Protein AF-A0AAU9XSS5-F1 (afdb_monomer_lite)

Radius of gyration: 16.47 Å; chains: 1; bounding box: 35×30×58 Å

Structure (mmCIF, N/CA/C/O backbone):
data_AF-A0AAU9XSS5-F1
#
_entry.id   AF-A0AAU9XSS5-F1
#
loop_
_atom_site.group_PDB
_atom_site.id
_atom_site.type_symbol
_atom_site.label_atom_id
_atom_site.label_alt_id
_atom_site.label_comp_id
_atom_site.label_asym_id
_atom_site.label_entity_id
_atom_site.label_seq_id
_atom_site.pdbx_PDB_ins_code
_atom_site.Cartn_x
_atom_site.Cartn_y
_atom_site.Cartn_z
_atom_site.occupancy
_atom_site.B_iso_or_equiv
_atom_site.auth_seq_id
_atom_site.auth_comp_id
_atom_site.auth_asym_id
_atom_site.auth_atom_id
_atom_site.pdbx_PDB_model_num
ATOM 1 N N . MET A 1 1 ? 26.034 2.415 -39.809 1.00 37.50 1 MET A N 1
ATOM 2 C CA . MET A 1 1 ? 25.859 1.673 -38.541 1.00 37.50 1 MET A CA 1
ATOM 3 C C . MET A 1 1 ? 25.056 2.546 -37.596 1.00 37.50 1 MET A C 1
ATOM 5 O O . MET A 1 1 ? 25.573 3.553 -37.134 1.00 37.50 1 MET A O 1
ATOM 9 N N . ALA A 1 2 ? 23.777 2.224 -37.411 1.00 41.22 2 ALA A N 1
ATOM 10 C CA . ALA A 1 2 ? 22.904 2.905 -36.465 1.00 41.22 2 ALA A CA 1
ATOM 11 C C . ALA A 1 2 ? 23.082 2.274 -35.079 1.00 41.22 2 ALA A C 1
ATOM 13 O O . ALA A 1 2 ? 22.949 1.061 -34.945 1.00 41.22 2 ALA A O 1
ATOM 14 N N . ALA A 1 3 ? 23.361 3.091 -34.069 1.00 41.12 3 ALA A N 1
ATOM 15 C CA . ALA A 1 3 ? 23.191 2.722 -32.671 1.00 41.12 3 ALA A CA 1
ATOM 16 C C . A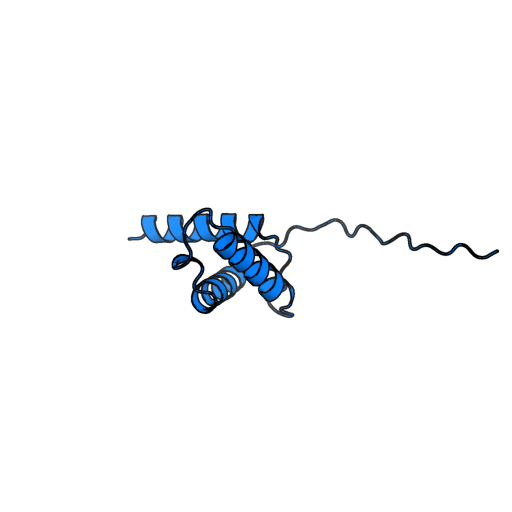LA A 1 3 ? 22.257 3.761 -32.048 1.00 41.12 3 ALA A C 1
ATOM 18 O O . ALA A 1 3 ? 22.680 4.837 -31.634 1.00 41.12 3 ALA A O 1
ATOM 19 N N . ALA A 1 4 ? 20.963 3.453 -32.072 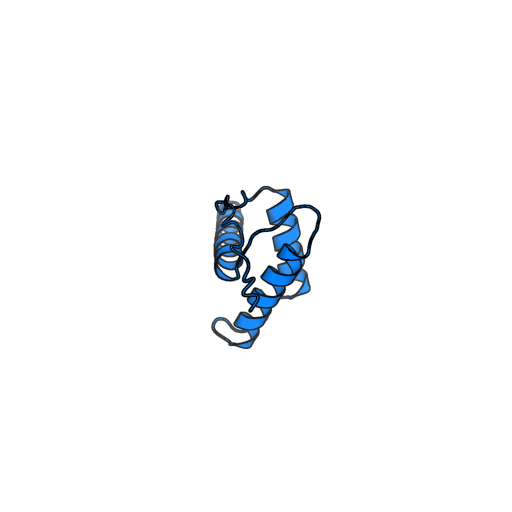1.00 44.94 4 ALA A N 1
ATOM 20 C CA . ALA A 1 4 ? 19.991 4.078 -31.197 1.00 44.94 4 ALA A CA 1
ATOM 21 C C . ALA A 1 4 ? 19.910 3.209 -29.940 1.00 44.94 4 ALA A C 1
ATOM 23 O O . ALA A 1 4 ? 19.542 2.045 -30.050 1.00 44.94 4 ALA A O 1
ATOM 24 N N . ASP A 1 5 ? 20.233 3.759 -28.770 1.00 43.78 5 ASP A N 1
ATOM 25 C CA . ASP A 1 5 ? 19.703 3.235 -27.509 1.00 43.78 5 ASP A CA 1
ATOM 26 C C . ASP A 1 5 ? 19.426 4.386 -26.531 1.00 43.78 5 ASP A C 1
ATOM 28 O O . ASP A 1 5 ? 20.292 4.953 -25.868 1.00 43.78 5 ASP A O 1
ATOM 32 N N . THR A 1 6 ? 18.176 4.831 -26.625 1.00 42.62 6 THR A N 1
ATOM 33 C CA . THR A 1 6 ? 17.273 5.313 -25.579 1.00 42.62 6 THR A CA 1
ATOM 34 C C . THR A 1 6 ? 17.895 5.794 -24.263 1.00 42.62 6 THR A C 1
ATOM 36 O O . THR A 1 6 ? 17.903 5.099 -23.249 1.00 42.62 6 THR A O 1
ATOM 39 N N . SER A 1 7 ? 18.250 7.081 -24.210 1.00 41.88 7 SER A N 1
ATOM 40 C CA . SER A 1 7 ? 18.393 7.796 -22.938 1.00 41.88 7 SER A CA 1
ATOM 41 C C . SER A 1 7 ? 16.999 8.042 -22.346 1.00 41.88 7 SER A C 1
ATOM 43 O O . SER A 1 7 ? 16.356 9.070 -22.574 1.00 41.88 7 SER A O 1
ATOM 45 N N . ALA A 1 8 ? 16.476 7.032 -21.649 1.00 48.31 8 ALA A N 1
ATOM 46 C CA . ALA A 1 8 ? 15.226 7.126 -20.916 1.00 48.31 8 ALA A CA 1
ATOM 47 C C . ALA A 1 8 ? 15.391 8.163 -19.798 1.00 48.31 8 ALA A C 1
ATOM 49 O O . ALA A 1 8 ? 16.105 7.947 -18.817 1.00 48.31 8 ALA A O 1
ATOM 50 N N . LYS A 1 9 ? 14.726 9.309 -19.977 1.00 42.66 9 LYS A N 1
ATOM 51 C CA . LYS A 1 9 ? 14.544 10.365 -18.978 1.00 42.66 9 LYS A CA 1
ATOM 52 C C . LYS A 1 9 ? 14.321 9.735 -17.599 1.00 42.66 9 LYS A C 1
ATOM 54 O O . LYS A 1 9 ? 13.252 9.183 -17.339 1.00 42.66 9 LYS A O 1
ATOM 59 N N . ARG A 1 10 ? 15.295 9.865 -16.690 1.00 47.66 10 ARG A N 1
ATOM 60 C CA . ARG A 1 10 ? 15.039 9.748 -15.250 1.00 47.66 10 ARG A CA 1
ATOM 61 C C . ARG A 1 10 ? 14.110 10.899 -14.884 1.00 47.66 10 ARG A C 1
ATOM 63 O O . ARG A 1 10 ? 14.561 11.989 -14.552 1.00 47.66 10 ARG A O 1
ATOM 70 N N . ILE A 1 11 ? 12.805 10.669 -15.012 1.00 54.75 11 ILE A N 1
ATOM 71 C CA . ILE A 1 11 ? 11.794 11.499 -14.367 1.00 54.75 11 ILE A CA 1
ATOM 72 C C . ILE A 1 11 ? 12.176 11.465 -12.892 1.00 54.75 11 ILE A C 1
ATOM 74 O O . ILE A 1 11 ? 12.194 10.384 -12.301 1.00 54.75 11 ILE A O 1
ATOM 78 N N . ALA A 1 12 ? 12.571 12.615 -12.341 1.00 51.62 12 ALA A N 1
ATOM 79 C CA . ALA A 1 12 ? 12.804 12.771 -10.915 1.00 51.62 12 ALA A CA 1
ATOM 80 C C . ALA A 1 12 ? 11.638 12.092 -10.195 1.00 51.62 12 ALA A C 1
ATOM 82 O O . ALA A 1 12 ? 10.477 12.432 -10.424 1.00 51.62 12 ALA A O 1
ATOM 83 N N . GLN A 1 13 ? 11.945 11.024 -9.465 1.00 55.50 13 GLN A N 1
ATOM 84 C CA . GLN A 1 13 ? 10.958 10.119 -8.905 1.00 55.50 13 GLN A CA 1
ATOM 85 C C . GLN A 1 13 ? 10.271 10.869 -7.762 1.00 55.50 13 GLN A C 1
ATOM 87 O O . GLN A 1 13 ? 10.687 10.790 -6.613 1.00 55.50 13 GLN A O 1
ATOM 92 N N . THR A 1 14 ? 9.267 11.683 -8.089 1.00 59.38 14 THR A N 1
ATOM 93 C CA . THR A 1 14 ? 8.400 12.312 -7.100 1.00 59.38 14 THR A CA 1
ATOM 94 C C . THR A 1 14 ? 7.707 11.171 -6.372 1.00 59.38 14 THR A C 1
ATOM 96 O O . THR A 1 14 ? 6.891 10.454 -6.964 1.00 59.38 14 THR A O 1
ATOM 99 N N . ASN A 1 15 ? 8.104 10.930 -5.123 1.00 69.31 15 ASN A N 1
ATOM 100 C CA . ASN A 1 15 ? 7.440 9.948 -4.282 1.00 69.31 15 ASN A CA 1
ATOM 101 C C . ASN A 1 15 ? 5.965 10.343 -4.186 1.00 69.31 15 ASN A C 1
ATOM 103 O O . ASN A 1 15 ? 5.646 11.481 -3.859 1.00 69.31 15 ASN A O 1
ATOM 107 N N . MET A 1 16 ? 5.079 9.407 -4.514 1.00 88.50 16 MET A N 1
ATOM 108 C CA . MET A 1 16 ? 3.641 9.597 -4.359 1.00 88.50 16 MET A CA 1
ATOM 109 C C . MET A 1 16 ? 3.313 9.875 -2.888 1.00 88.50 16 MET A C 1
ATOM 111 O O . MET A 1 16 ? 3.804 9.176 -1.996 1.00 88.50 16 MET A O 1
ATOM 115 N N . GLU A 1 17 ? 2.452 10.857 -2.643 1.00 90.56 17 GLU A N 1
ATOM 116 C CA . GLU A 1 17 ? 1.901 11.111 -1.316 1.00 90.56 17 GLU A CA 1
ATOM 117 C C . GLU A 1 17 ? 0.709 10.193 -1.041 1.00 90.56 17 GLU A C 1
ATOM 119 O O . GLU A 1 17 ? -0.177 10.007 -1.875 1.00 90.56 17 GLU A O 1
ATOM 124 N N . TRP A 1 18 ? 0.680 9.603 0.152 1.00 94.31 18 TRP A N 1
ATOM 125 C CA . TRP A 1 18 ? -0.430 8.758 0.574 1.00 94.31 18 TRP A CA 1
ATOM 126 C C . TRP A 1 18 ? -1.599 9.617 1.049 1.00 94.31 18 TRP A C 1
ATOM 128 O O . TRP A 1 18 ? -1.557 10.158 2.156 1.00 94.31 18 TRP A O 1
ATOM 138 N N . THR A 1 19 ? -2.647 9.695 0.234 1.00 95.56 19 THR A N 1
ATOM 139 C CA . THR A 1 19 ? -3.931 10.293 0.630 1.00 95.56 19 THR A CA 1
ATOM 140 C C . THR A 1 19 ? -4.867 9.246 1.237 1.00 95.56 19 THR A C 1
ATOM 142 O O . THR A 1 19 ? -4.628 8.043 1.128 1.00 95.56 19 THR A O 1
ATOM 145 N N . GLU A 1 20 ? -5.973 9.692 1.829 1.00 94.56 20 GLU A N 1
ATOM 146 C CA . GLU A 1 20 ? -7.017 8.801 2.350 1.00 94.56 20 GLU A CA 1
ATOM 147 C C . GLU A 1 20 ? -7.581 7.863 1.271 1.00 94.56 20 GLU A C 1
ATOM 149 O O . GLU A 1 20 ? -7.766 6.673 1.511 1.00 94.56 20 GLU A O 1
ATOM 154 N N . GLN A 1 21 ? -7.766 8.360 0.044 1.00 95.88 21 GLN A N 1
ATOM 155 C CA . GLN A 1 21 ? -8.191 7.523 -1.079 1.00 95.88 21 GLN A CA 1
ATOM 156 C C . GLN A 1 21 ? -7.175 6.405 -1.353 1.00 95.88 21 GLN A C 1
ATOM 158 O O . GLN A 1 21 ? -7.568 5.256 -1.530 1.00 95.88 21 GLN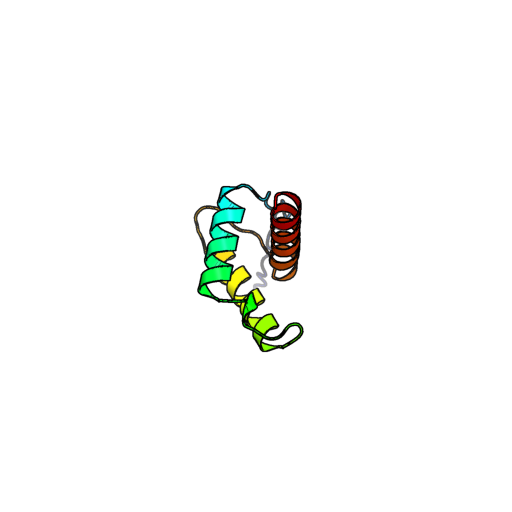 A O 1
ATOM 163 N N . HIS A 1 22 ? -5.871 6.699 -1.317 1.00 96.75 22 HIS A N 1
ATOM 164 C CA . HIS A 1 22 ? -4.843 5.666 -1.478 1.00 96.75 22 HIS A CA 1
ATOM 165 C C . HIS A 1 22 ? -4.899 4.627 -0.350 1.00 96.75 22 HIS A C 1
ATOM 167 O O . HIS A 1 22 ? -4.748 3.434 -0.613 1.00 96.75 22 HIS A O 1
ATOM 173 N N . ASP A 1 23 ? -5.138 5.064 0.889 1.00 96.50 23 ASP A N 1
ATOM 174 C CA . ASP A 1 23 ? -5.271 4.173 2.045 1.00 96.50 23 ASP A CA 1
ATOM 175 C C . ASP A 1 23 ? -6.502 3.259 1.931 1.00 96.50 23 ASP A C 1
ATOM 177 O O . ASP A 1 23 ? -6.418 2.076 2.271 1.00 96.50 23 ASP A O 1
ATOM 181 N N . ASN A 1 24 ? -7.616 3.767 1.395 1.00 96.19 24 ASN A N 1
ATOM 182 C CA . ASN A 1 24 ? -8.830 2.985 1.148 1.00 96.19 24 ASN A CA 1
ATOM 183 C C . ASN A 1 24 ? -8.588 1.878 0.114 1.00 96.19 24 ASN A C 1
ATOM 185 O O . ASN A 1 24 ? -8.853 0.710 0.399 1.00 96.19 24 ASN A O 1
ATOM 189 N N . PHE A 1 25 ? -8.010 2.216 -1.043 1.00 97.06 25 PHE A N 1
ATOM 190 C CA . PHE A 1 25 ? -7.673 1.232 -2.081 1.00 97.06 25 PHE A CA 1
ATOM 191 C C . PHE A 1 25 ? -6.641 0.207 -1.588 1.00 97.06 25 PHE A C 1
ATOM 193 O O . PHE A 1 25 ? -6.800 -0.992 -1.809 1.00 97.06 25 PHE A O 1
ATOM 200 N N . LEU A 1 26 ? -5.612 0.652 -0.856 1.00 96.56 26 LEU A N 1
ATOM 201 C CA . LEU A 1 26 ? -4.642 -0.244 -0.223 1.00 96.56 26 LEU A CA 1
ATOM 202 C C . LEU A 1 26 ? -5.328 -1.238 0.726 1.00 96.56 26 LEU A C 1
ATOM 204 O O . LEU A 1 26 ? -5.026 -2.431 0.696 1.00 96.56 26 LEU A O 1
ATOM 208 N N . SER A 1 27 ? -6.232 -0.749 1.575 1.00 95.69 27 SER A N 1
ATOM 209 C CA . SER A 1 27 ? -6.935 -1.575 2.560 1.00 95.69 27 SER A CA 1
ATOM 210 C C . SER A 1 27 ? -7.854 -2.590 1.882 1.00 95.69 27 SER A C 1
ATOM 212 O O . SER A 1 27 ? -7.850 -3.759 2.261 1.00 95.69 27 SER A O 1
ATOM 214 N N . GLN A 1 28 ? -8.574 -2.176 0.836 1.00 96.38 28 GLN A N 1
ATOM 215 C CA . GLN A 1 28 ? -9.396 -3.069 0.019 1.00 96.38 28 GLN A CA 1
ATOM 216 C C . GLN A 1 28 ? -8.560 -4.179 -0.622 1.00 96.38 28 GLN A C 1
ATOM 218 O O . GLN A 1 28 ? -8.898 -5.351 -0.479 1.00 96.38 28 GLN A O 1
ATOM 223 N N . GLU A 1 29 ? -7.432 -3.846 -1.247 1.00 96.56 29 GLU A N 1
ATOM 224 C CA . GLU A 1 29 ? -6.583 -4.835 -1.917 1.00 96.56 29 GLU A CA 1
ATOM 225 C C . GLU A 1 29 ? -5.982 -5.852 -0.927 1.00 96.56 29 GLU A C 1
ATOM 227 O O . GLU A 1 29 ? -5.894 -7.050 -1.204 1.00 96.56 29 GLU A O 1
ATOM 232 N N . ILE A 1 30 ? -5.614 -5.392 0.275 1.00 95.31 30 ILE A N 1
ATOM 233 C CA . ILE A 1 30 ? -5.139 -6.252 1.368 1.00 95.31 30 ILE A CA 1
ATOM 234 C C . ILE A 1 30 ? -6.228 -7.214 1.850 1.00 95.31 30 ILE A C 1
ATOM 236 O O . ILE A 1 30 ? -5.907 -8.365 2.166 1.00 95.31 30 ILE A O 1
ATOM 240 N N . LEU A 1 31 ? -7.478 -6.748 1.929 1.00 94.44 31 LEU A N 1
ATOM 241 C CA . LEU A 1 31 ? -8.628 -7.571 2.297 1.00 94.44 31 LEU A CA 1
ATOM 242 C C . LEU A 1 31 ? -8.933 -8.604 1.210 1.00 94.44 31 LEU A C 1
ATOM 244 O O . LEU A 1 31 ? -9.077 -9.777 1.533 1.00 94.44 31 LEU A O 1
ATOM 248 N N . VAL A 1 32 ? -8.944 -8.200 -0.063 1.00 95.81 32 VAL A N 1
ATOM 249 C CA . VAL A 1 32 ? -9.208 -9.085 -1.213 1.00 95.81 32 VAL A CA 1
ATOM 250 C C . VAL A 1 32 ? -8.155 -10.185 -1.336 1.00 95.81 32 VAL A C 1
ATOM 252 O O . VAL A 1 32 ? -8.489 -11.343 -1.573 1.00 95.81 32 VAL A O 1
ATOM 255 N N . LEU A 1 33 ? -6.875 -9.846 -1.162 1.00 94.50 33 LEU A N 1
ATOM 256 C CA . LEU A 1 33 ? -5.773 -10.811 -1.241 1.00 94.50 33 LEU A CA 1
ATOM 257 C C . LEU A 1 33 ? -5.436 -11.464 0.107 1.00 94.50 33 LEU A C 1
ATOM 259 O O . LEU A 1 33 ? -4.464 -12.216 0.198 1.00 94.50 33 LEU A O 1
ATOM 263 N N . GLU A 1 34 ? -6.220 -11.165 1.146 1.00 91.44 34 GLU A N 1
ATOM 264 C CA . GLU A 1 34 ? -6.167 -11.764 2.481 1.00 91.44 34 GLU A CA 1
ATOM 265 C C . GLU A 1 34 ? -4.743 -11.885 3.043 1.00 91.44 34 GLU A C 1
ATOM 267 O O . GLU A 1 34 ? -4.347 -12.902 3.625 1.00 91.44 34 GLU A O 1
ATOM 272 N N . SER A 1 35 ? -3.934 -10.832 2.885 1.00 87.38 35 SER A N 1
ATOM 273 C CA . SER A 1 35 ? -2.489 -10.891 3.174 1.00 87.38 35 SER A CA 1
ATOM 274 C C . SER A 1 35 ? -2.157 -11.245 4.634 1.00 87.38 35 SER A C 1
ATOM 276 O O . SER A 1 35 ? -1.032 -11.658 4.947 1.00 87.38 35 SER A O 1
ATOM 278 N N . PHE A 1 36 ? -3.134 -11.084 5.531 1.00 84.88 36 PHE A N 1
ATOM 279 C CA . PHE A 1 36 ? -3.077 -11.425 6.949 1.00 84.88 36 PHE A CA 1
ATOM 280 C C . PHE A 1 36 ? -3.260 -12.924 7.228 1.00 84.88 36 PHE A C 1
ATOM 282 O O . PHE A 1 36 ? -2.715 -13.396 8.224 1.00 84.88 36 PHE A O 1
ATOM 289 N N . LYS A 1 37 ? -3.939 -13.684 6.354 1.00 89.69 37 LYS A N 1
ATOM 290 C CA . LYS A 1 37 ? -4.096 -15.143 6.504 1.00 89.69 37 LYS A CA 1
ATOM 291 C C . LYS A 1 37 ? -2.808 -15.903 6.194 1.00 89.69 37 LYS A C 1
ATOM 293 O O . LYS A 1 37 ? -2.564 -16.977 6.736 1.00 89.69 37 LYS A O 1
ATOM 298 N N . ALA A 1 38 ? -1.949 -15.340 5.347 1.00 90.38 38 ALA A N 1
ATOM 299 C CA . ALA A 1 38 ? -0.667 -15.948 5.027 1.00 90.38 38 ALA A CA 1
ATOM 300 C C . ALA A 1 38 ? 0.327 -15.855 6.204 1.00 90.38 38 ALA A C 1
ATOM 302 O O . ALA A 1 38 ? 0.512 -14.799 6.830 1.00 90.38 38 ALA A O 1
ATOM 303 N N . LYS A 1 39 ? 1.053 -16.954 6.460 1.00 90.38 39 LYS A N 1
ATOM 304 C CA . LYS A 1 39 ? 2.061 -17.040 7.531 1.00 90.38 39 LYS A CA 1
ATOM 305 C C . LYS A 1 39 ? 3.089 -15.911 7.408 1.00 90.38 39 LYS A C 1
ATOM 307 O O . LYS A 1 39 ? 3.666 -15.686 6.338 1.00 90.38 39 LYS A O 1
ATOM 312 N N . LYS A 1 40 ? 3.341 -15.195 8.508 1.00 88.62 40 LYS A N 1
ATOM 313 C CA . LYS A 1 40 ? 4.356 -14.129 8.565 1.00 88.62 40 LYS A CA 1
ATOM 314 C C . LYS A 1 40 ? 5.735 -14.698 8.206 1.00 88.62 40 LYS A C 1
ATOM 316 O O . LYS A 1 40 ? 6.094 -15.777 8.660 1.00 88.62 40 LYS A O 1
ATOM 321 N N . GLY A 1 41 ? 6.481 -13.988 7.360 1.00 87.62 41 GLY A N 1
ATOM 322 C CA . GLY A 1 41 ? 7.803 -14.417 6.884 1.00 87.62 41 GLY A CA 1
ATOM 323 C C . GLY A 1 41 ? 7.795 -15.469 5.766 1.00 87.62 41 GLY A C 1
ATOM 324 O O . GLY A 1 41 ? 8.850 -15.747 5.211 1.00 87.62 41 GLY A O 1
ATOM 325 N N . SER A 1 42 ? 6.636 -16.020 5.386 1.00 92.81 42 SER A N 1
ATOM 326 C CA . SER A 1 42 ? 6.565 -16.972 4.270 1.00 92.81 42 SER A CA 1
ATOM 327 C C . SER A 1 42 ? 6.795 -16.304 2.910 1.00 92.81 42 SER A C 1
ATOM 329 O O . SER A 1 42 ? 6.436 -15.139 2.698 1.00 92.81 42 SER A O 1
ATOM 331 N N . ILE A 1 43 ? 7.337 -17.077 1.963 1.00 93.19 43 ILE A N 1
ATOM 332 C CA . ILE A 1 43 ? 7.495 -16.667 0.559 1.00 93.19 43 ILE A CA 1
ATOM 333 C C . ILE A 1 43 ? 6.130 -16.332 -0.055 1.00 93.19 43 ILE A C 1
ATOM 335 O O . ILE A 1 43 ? 6.001 -15.293 -0.697 1.00 93.19 43 ILE A O 1
ATOM 339 N N . ALA A 1 44 ? 5.100 -17.136 0.229 1.00 93.25 44 ALA A N 1
ATOM 340 C CA . ALA A 1 44 ? 3.730 -16.899 -0.230 1.00 93.25 44 ALA A CA 1
ATOM 341 C C . ALA A 1 44 ? 3.204 -15.525 0.213 1.00 93.25 44 ALA A C 1
ATOM 343 O O . ALA A 1 44 ? 2.712 -14.745 -0.600 1.00 93.25 44 ALA A O 1
ATOM 344 N N . ARG A 1 45 ? 3.400 -15.155 1.488 1.00 93.94 45 ARG A N 1
ATOM 345 C CA . ARG A 1 45 ? 3.066 -13.799 1.948 1.00 93.94 45 ARG A CA 1
ATOM 346 C C . ARG A 1 45 ? 3.903 -12.749 1.223 1.00 93.94 45 ARG A C 1
ATOM 348 O O . ARG A 1 45 ? 3.398 -11.683 0.894 1.00 93.94 45 ARG A O 1
ATOM 355 N N . GLY A 1 46 ? 5.179 -13.042 0.973 1.00 95.06 46 GLY A N 1
ATOM 356 C CA . GLY A 1 46 ? 6.049 -12.270 0.088 1.00 95.06 46 GLY A CA 1
ATOM 357 C C . GLY A 1 46 ? 5.380 -11.909 -1.235 1.00 95.06 46 GLY A C 1
ATOM 358 O O . GLY A 1 46 ? 5.255 -10.720 -1.516 1.00 95.06 46 GLY A O 1
ATOM 359 N N . GLN A 1 47 ? 4.920 -12.928 -1.957 1.00 96.00 47 GLN A N 1
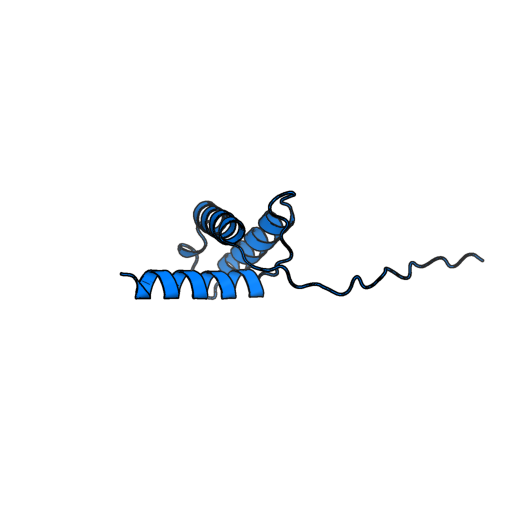ATOM 360 C CA . GLN A 1 47 ? 4.287 -12.825 -3.271 1.00 96.00 47 GLN A CA 1
ATOM 361 C C . GLN A 1 47 ? 2.945 -12.090 -3.227 1.00 96.00 47 GLN A C 1
ATOM 363 O O . GLN A 1 47 ? 2.662 -11.306 -4.126 1.00 96.00 47 GLN A O 1
ATOM 368 N N . ILE A 1 48 ? 2.147 -12.266 -2.168 1.00 96.62 48 ILE A N 1
ATOM 369 C CA . ILE A 1 48 ? 0.903 -11.498 -1.988 1.00 96.62 48 ILE A CA 1
ATOM 370 C C . ILE A 1 48 ? 1.205 -9.997 -1.940 1.00 96.62 48 ILE A C 1
ATOM 372 O O . ILE A 1 48 ? 0.554 -9.218 -2.626 1.00 96.62 48 ILE A O 1
ATOM 376 N N . TRP A 1 49 ? 2.227 -9.579 -1.189 1.00 96.44 49 TRP A N 1
ATOM 377 C CA . TRP A 1 49 ? 2.611 -8.165 -1.134 1.00 96.44 49 TRP A CA 1
ATOM 378 C C . TRP A 1 49 ? 3.155 -7.628 -2.464 1.00 96.44 49 TRP A C 1
ATOM 380 O O . TRP A 1 49 ? 2.942 -6.455 -2.765 1.00 96.44 49 TRP A O 1
ATOM 390 N N . ASP A 1 50 ? 3.846 -8.464 -3.244 1.00 96.88 50 ASP A N 1
ATOM 391 C CA . ASP A 1 50 ? 4.271 -8.107 -4.603 1.00 96.88 50 ASP A CA 1
ATOM 392 C C . ASP A 1 50 ? 3.051 -7.917 -5.520 1.00 96.88 50 ASP A C 1
ATOM 394 O O . ASP A 1 50 ? 2.949 -6.906 -6.212 1.00 96.88 50 ASP A O 1
ATOM 398 N N . LYS A 1 51 ? 2.073 -8.830 -5.452 1.00 97.38 51 LYS A N 1
ATOM 399 C CA . LYS A 1 51 ? 0.817 -8.737 -6.204 1.00 97.38 51 LYS A CA 1
ATOM 400 C C . LYS A 1 51 ? 0.015 -7.487 -5.839 1.00 97.38 51 LYS A C 1
ATOM 402 O O . LYS A 1 51 ? -0.409 -6.779 -6.743 1.00 97.38 51 LYS A O 1
ATOM 407 N N . ILE A 1 52 ? -0.123 -7.171 -4.547 1.00 97.44 52 ILE A N 1
ATOM 408 C CA . ILE A 1 52 ? -0.783 -5.938 -4.079 1.00 97.44 52 ILE A CA 1
ATOM 409 C C . ILE A 1 52 ? -0.114 -4.711 -4.707 1.00 97.44 52 ILE A C 1
ATOM 411 O O . ILE A 1 52 ? -0.793 -3.863 -5.274 1.00 97.44 52 ILE A O 1
ATOM 415 N N . ALA A 1 53 ? 1.218 -4.611 -4.642 1.00 97.00 53 ALA A N 1
ATOM 416 C CA . ALA A 1 53 ? 1.929 -3.463 -5.202 1.00 97.00 53 ALA A CA 1
ATOM 417 C C . ALA A 1 53 ? 1.712 -3.332 -6.720 1.00 97.00 53 ALA A C 1
ATOM 419 O O . ALA A 1 53 ? 1.481 -2.228 -7.209 1.00 97.00 53 ALA A O 1
ATOM 420 N N . ASN A 1 54 ? 1.745 -4.449 -7.450 1.00 97.62 54 ASN A N 1
ATOM 421 C CA . ASN A 1 54 ? 1.501 -4.465 -8.892 1.00 97.62 54 ASN A CA 1
ATOM 422 C C . ASN A 1 54 ? 0.066 -4.048 -9.235 1.00 97.62 54 ASN A C 1
ATOM 424 O O . ASN A 1 54 ? -0.124 -3.208 -10.111 1.00 97.62 54 ASN A O 1
ATOM 428 N N . ASN A 1 55 ? -0.925 -4.580 -8.516 1.00 97.38 55 ASN A N 1
ATOM 429 C CA . ASN A 1 55 ? -2.333 -4.249 -8.717 1.00 97.38 55 ASN A CA 1
ATOM 430 C C . ASN A 1 55 ? -2.589 -2.761 -8.455 1.00 97.38 55 ASN A C 1
ATOM 432 O O . ASN A 1 55 ? -3.161 -2.086 -9.306 1.00 97.38 55 ASN A O 1
ATOM 436 N N . LEU A 1 56 ? -2.075 -2.216 -7.349 1.00 96.44 56 LEU A N 1
ATOM 437 C CA . LEU A 1 56 ? -2.196 -0.790 -7.041 1.00 96.44 56 LEU A CA 1
ATOM 438 C C . LEU A 1 56 ? -1.552 0.082 -8.127 1.00 96.44 56 LEU A C 1
ATOM 440 O O . LEU A 1 56 ? -2.186 1.005 -8.625 1.00 96.44 56 LEU A O 1
ATOM 444 N N . ASN A 1 57 ? -0.326 -0.237 -8.556 1.00 96.56 57 ASN A N 1
ATOM 445 C CA . ASN A 1 57 ? 0.365 0.504 -9.621 1.00 96.56 57 ASN A CA 1
ATOM 446 C C . ASN A 1 57 ? -0.312 0.398 -10.999 1.00 96.56 57 ASN A C 1
ATOM 448 O O . ASN A 1 57 ? -0.017 1.211 -11.871 1.00 96.56 57 ASN A O 1
ATOM 452 N N . SER A 1 5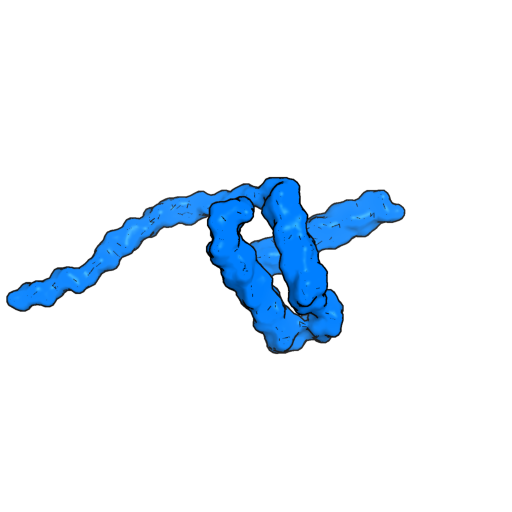8 ? -1.189 -0.588 -11.212 1.00 96.19 58 SER A N 1
ATOM 453 C CA . SER A 1 58 ? -1.965 -0.722 -12.452 1.00 96.19 58 SER A CA 1
ATOM 454 C C . SER A 1 58 ? -3.209 0.174 -12.497 1.00 96.19 58 SER A C 1
ATOM 456 O O . SER A 1 58 ? -3.808 0.341 -13.560 1.00 96.19 58 SER A O 1
ATOM 458 N N . LEU A 1 59 ? -3.596 0.773 -11.364 1.00 94.38 59 LEU A N 1
ATOM 459 C CA . LEU A 1 59 ? -4.740 1.676 -11.290 1.00 94.38 59 LEU A CA 1
ATOM 460 C C . LEU A 1 59 ? -4.432 3.008 -11.980 1.00 94.38 59 LEU A C 1
ATOM 462 O O . LEU A 1 59 ? -3.375 3.609 -11.788 1.00 94.38 59 LEU A O 1
ATOM 466 N N . GLN A 1 60 ? -5.401 3.500 -12.754 1.00 91.31 60 GLN A N 1
ATOM 467 C CA . GLN A 1 60 ? -5.318 4.825 -13.376 1.00 91.31 60 GLN A CA 1
ATOM 468 C C . GLN A 1 60 ? -5.630 5.941 -12.372 1.00 91.31 60 GLN A C 1
ATOM 470 O O . GLN A 1 60 ? -5.021 7.008 -12.421 1.00 91.31 60 GLN A O 1
ATOM 475 N N . HIS A 1 61 ? -6.568 5.695 -11.451 1.00 89.12 61 HIS A N 1
ATOM 476 C CA . HIS A 1 61 ? -6.938 6.639 -10.407 1.00 89.12 61 HIS A CA 1
ATOM 477 C C . HIS A 1 61 ? -7.409 5.909 -9.129 1.00 89.12 61 HIS A C 1
ATOM 479 O O . HIS A 1 61 ? -8.304 5.069 -9.223 1.00 89.12 61 HIS A O 1
ATOM 485 N N . PRO A 1 62 ? -6.856 6.226 -7.941 1.00 91.88 62 PRO A N 1
ATOM 486 C CA . PRO A 1 62 ? -5.722 7.127 -7.733 1.00 91.88 62 PRO A CA 1
ATOM 487 C C . PRO A 1 62 ? -4.427 6.518 -8.303 1.00 91.88 62 PRO A C 1
ATOM 489 O O . PRO A 1 62 ? -4.287 5.298 -8.378 1.00 91.88 62 PRO A O 1
ATOM 492 N N . GLN A 1 63 ? -3.499 7.361 -8.765 1.00 93.69 63 GLN A N 1
ATOM 493 C CA . GLN A 1 63 ? -2.271 6.883 -9.403 1.00 93.69 63 GLN A CA 1
ATOM 494 C C . GLN A 1 63 ? -1.264 6.427 -8.347 1.00 93.69 63 GLN A C 1
ATOM 496 O O . GLN A 1 63 ? -0.715 7.249 -7.614 1.00 93.69 63 GLN A O 1
ATOM 501 N N . PHE A 1 64 ? -0.942 5.134 -8.337 1.00 94.44 64 PHE A N 1
ATOM 502 C CA . PHE A 1 64 ? 0.065 4.602 -7.428 1.00 94.44 64 PHE A CA 1
ATOM 503 C C . PHE A 1 64 ? 1.481 4.617 -8.013 1.00 94.44 64 PHE A C 1
ATOM 505 O O . PHE A 1 64 ? 1.703 4.359 -9.196 1.00 94.44 64 PHE A O 1
ATOM 512 N N . ARG A 1 65 ? 2.466 4.897 -7.149 1.00 94.12 65 ARG A N 1
ATOM 513 C CA . ARG A 1 65 ? 3.900 4.660 -7.398 1.00 94.12 65 ARG A CA 1
ATOM 514 C C . ARG A 1 65 ? 4.527 3.994 -6.182 1.00 94.12 65 ARG A C 1
ATOM 516 O O . ARG A 1 65 ? 5.253 4.620 -5.409 1.00 94.12 65 ARG A O 1
ATOM 523 N N . VAL A 1 66 ? 4.189 2.727 -5.975 1.00 94.12 66 VAL A N 1
ATOM 524 C CA . VAL A 1 66 ? 4.530 1.982 -4.761 1.00 94.12 66 VAL A CA 1
ATOM 525 C C . VAL A 1 66 ? 5.405 0.767 -5.042 1.00 94.12 66 VAL A C 1
ATOM 527 O O . VAL A 1 66 ? 5.413 0.197 -6.126 1.00 94.12 66 VAL A O 1
ATOM 530 N N . THR A 1 67 ? 6.152 0.346 -4.028 1.00 95.62 67 THR A N 1
ATOM 531 C CA . THR A 1 67 ? 6.882 -0.923 -4.003 1.00 95.62 67 THR A CA 1
ATOM 532 C C . THR A 1 67 ? 6.296 -1.805 -2.909 1.00 95.62 67 THR A C 1
ATOM 534 O O . THR A 1 67 ? 5.667 -1.314 -1.969 1.00 95.62 67 THR A O 1
ATOM 537 N N . LYS A 1 68 ? 6.589 -3.108 -2.933 1.00 94.69 68 LYS A N 1
ATOM 538 C CA . LYS A 1 68 ? 6.276 -4.013 -1.813 1.00 94.69 68 LYS A CA 1
ATOM 539 C C . LYS A 1 68 ? 6.713 -3.463 -0.452 1.00 94.69 68 LYS A C 1
ATOM 541 O O . LYS A 1 68 ? 6.016 -3.655 0.544 1.00 94.69 68 LYS A O 1
ATOM 546 N N . ARG A 1 69 ? 7.861 -2.774 -0.390 1.00 94.31 69 ARG A N 1
ATOM 547 C CA . ARG A 1 69 ? 8.349 -2.147 0.845 1.00 94.31 69 ARG A CA 1
ATOM 548 C C . ARG A 1 69 ? 7.432 -1.011 1.292 1.00 94.31 69 ARG A C 1
ATOM 550 O O . ARG A 1 69 ? 7.036 -1.008 2.453 1.00 94.31 69 ARG A O 1
ATOM 557 N N . SER A 1 70 ? 7.083 -0.076 0.405 1.00 94.94 70 SER A N 1
ATOM 558 C CA . SER A 1 70 ? 6.242 1.070 0.781 1.00 94.94 70 SER A CA 1
ATOM 559 C C . SER A 1 70 ? 4.823 0.645 1.163 1.00 94.94 70 SER A C 1
ATOM 561 O O . SER A 1 70 ? 4.296 1.148 2.150 1.00 94.94 70 SER A O 1
ATOM 563 N N . VAL A 1 71 ? 4.252 -0.342 0.463 1.00 95.44 71 VAL A N 1
ATOM 564 C CA . VAL A 1 71 ? 2.953 -0.957 0.789 1.00 95.44 71 VAL A CA 1
ATOM 565 C C . VAL A 1 71 ? 2.956 -1.532 2.209 1.00 95.44 71 VAL A C 1
ATOM 567 O O . VAL A 1 71 ? 2.078 -1.219 3.010 1.00 95.44 71 VAL A O 1
ATOM 570 N N . ARG A 1 72 ? 3.977 -2.324 2.565 1.00 94.62 72 ARG A N 1
ATOM 571 C CA . ARG A 1 72 ? 4.097 -2.907 3.913 1.00 94.62 72 ARG A CA 1
ATOM 572 C C . ARG A 1 72 ? 4.281 -1.852 4.999 1.00 94.62 72 ARG A C 1
ATOM 574 O O . ARG A 1 72 ? 3.665 -1.966 6.052 1.00 94.62 72 ARG A O 1
ATOM 581 N N . VAL A 1 73 ? 5.121 -0.845 4.755 1.00 95.06 73 VAL A N 1
ATOM 582 C CA . VAL A 1 73 ? 5.335 0.261 5.704 1.00 95.06 73 VAL A CA 1
ATOM 583 C C . VAL A 1 73 ? 4.026 1.011 5.945 1.00 95.06 73 VAL A C 1
ATOM 585 O O . VAL A 1 73 ? 3.678 1.264 7.098 1.00 95.06 73 VAL A O 1
ATOM 588 N N . ARG A 1 74 ? 3.270 1.314 4.880 1.00 95.88 74 ARG A N 1
ATOM 589 C CA . ARG A 1 74 ? 1.983 2.000 5.011 1.00 95.88 74 ARG A CA 1
ATOM 590 C C . ARG A 1 74 ? 0.957 1.152 5.755 1.00 95.88 74 ARG A C 1
ATOM 592 O O . ARG A 1 74 ? 0.300 1.667 6.651 1.00 95.88 74 ARG A O 1
ATOM 599 N N . TYR A 1 75 ? 0.878 -0.143 5.456 1.00 94.94 75 TYR A N 1
ATOM 600 C CA . TYR A 1 75 ? 0.011 -1.073 6.178 1.00 94.94 75 TYR A CA 1
ATOM 601 C C . TYR A 1 75 ? 0.303 -1.105 7.686 1.00 94.94 75 TYR A C 1
ATOM 603 O O . TYR A 1 75 ? -0.628 -1.028 8.488 1.00 94.94 75 TYR A O 1
ATOM 611 N N . THR A 1 76 ? 1.577 -1.184 8.088 1.00 94.25 76 THR A N 1
ATOM 612 C CA . THR A 1 76 ? 1.954 -1.148 9.511 1.00 94.25 76 THR A CA 1
ATOM 613 C C . THR A 1 76 ? 1.502 0.157 10.163 1.00 94.25 76 THR A C 1
ATOM 615 O O . THR A 1 76 ? 0.867 0.123 11.210 1.00 94.25 76 THR A O 1
ATOM 618 N N . LEU A 1 77 ? 1.734 1.297 9.502 1.00 95.19 77 LEU A N 1
ATOM 619 C CA . LEU A 1 77 ? 1.311 2.610 9.992 1.00 95.19 77 LEU A CA 1
ATOM 620 C C . LEU A 1 77 ? -0.213 2.695 10.178 1.00 95.19 77 LEU A C 1
ATOM 622 O O . LEU A 1 77 ? -0.672 3.191 11.204 1.00 95.19 77 LEU A O 1
ATOM 626 N N . LEU A 1 78 ? -1.001 2.204 9.217 1.00 94.00 78 LEU A N 1
ATOM 627 C CA . LEU A 1 78 ? -2.464 2.164 9.327 1.00 94.00 78 LEU A CA 1
ATOM 628 C C . LEU A 1 78 ? -2.925 1.240 10.462 1.00 94.00 78 LEU A C 1
ATOM 630 O O . LEU A 1 78 ? -3.802 1.613 11.237 1.00 94.00 78 LEU A O 1
ATOM 634 N N . SER A 1 79 ? -2.289 0.077 10.604 1.00 91.81 79 SER A N 1
ATOM 635 C CA . SER A 1 79 ? -2.590 -0.885 11.672 1.00 91.81 79 SER A CA 1
ATOM 636 C C . SER A 1 79 ? -2.306 -0.307 13.061 1.00 91.81 79 SER A C 1
ATOM 638 O O . SER A 1 79 ? -3.087 -0.499 13.991 1.00 91.81 79 SER A O 1
ATOM 640 N N . ASP A 1 80 ? -1.201 0.425 13.210 1.00 94.19 80 ASP A N 1
ATOM 641 C CA . ASP A 1 80 ? -0.822 1.072 14.467 1.00 94.19 80 ASP A CA 1
ATOM 642 C C . ASP A 1 80 ? -1.757 2.235 14.809 1.00 94.19 80 ASP A C 1
ATOM 644 O O . ASP A 1 80 ? -2.201 2.346 15.950 1.00 94.19 80 ASP A O 1
ATOM 648 N N . LYS A 1 81 ? -2.129 3.053 13.814 1.00 92.38 81 LYS A N 1
ATOM 649 C CA . LYS A 1 81 ? -3.131 4.117 13.985 1.00 92.38 81 LYS A CA 1
ATOM 650 C C . LYS A 1 81 ? -4.492 3.570 14.401 1.00 92.38 81 LYS A C 1
ATOM 652 O O . LYS A 1 81 ? -5.151 4.182 15.233 1.00 92.38 81 LYS A O 1
ATOM 657 N N . PHE A 1 82 ? -4.916 2.451 13.817 1.00 90.38 82 PHE A N 1
ATOM 658 C CA . PHE A 1 82 ? -6.170 1.804 14.187 1.00 90.38 82 PHE A CA 1
ATOM 659 C C . PHE A 1 82 ? -6.119 1.299 15.632 1.00 90.38 82 PHE A C 1
ATOM 661 O O . PHE A 1 82 ? -7.007 1.612 16.417 1.00 90.38 82 PHE A O 1
ATOM 668 N N . ARG A 1 83 ? -5.035 0.612 16.015 1.00 90.75 83 ARG A N 1
ATOM 669 C CA . ARG A 1 83 ? -4.840 0.120 17.387 1.00 90.75 83 ARG A CA 1
ATOM 670 C C . ARG A 1 83 ? -4.773 1.238 18.428 1.00 90.75 83 ARG A C 1
ATOM 672 O O . ARG A 1 83 ? -5.174 1.008 19.551 1.00 90.75 83 ARG A O 1
ATOM 679 N N . ALA A 1 84 ? -4.258 2.415 18.081 1.00 92.00 84 ALA A N 1
ATOM 680 C CA . ALA A 1 84 ? -4.190 3.552 19.001 1.00 92.00 84 ALA A CA 1
ATOM 681 C C . ALA A 1 84 ? -5.537 4.273 19.203 1.00 92.00 84 ALA A C 1
ATOM 683 O O . ALA A 1 84 ? -5.670 5.048 20.145 1.00 92.00 84 ALA A O 1
ATOM 684 N N . LYS A 1 85 ? -6.503 4.077 18.296 1.00 86.19 85 LYS A N 1
ATOM 685 C CA . LYS A 1 85 ? -7.856 4.651 18.394 1.00 86.19 85 LYS A CA 1
ATOM 686 C C . LYS A 1 85 ? -8.866 3.713 19.067 1.00 86.19 85 LYS A C 1
ATOM 688 O O . LYS A 1 85 ? -9.955 4.174 19.394 1.00 86.19 85 LYS A O 1
ATOM 693 N N . ME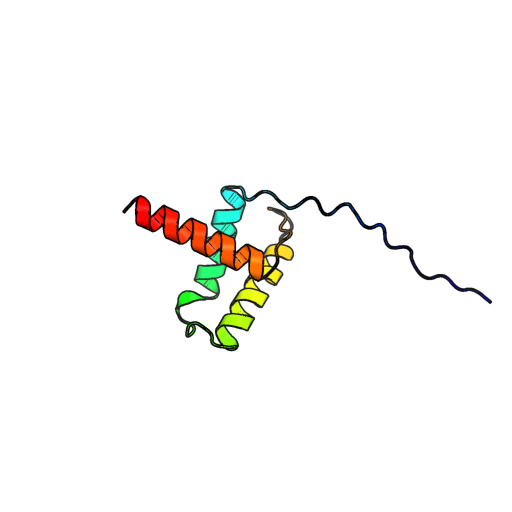T A 1 86 ? -8.520 2.433 19.197 1.00 65.75 86 MET A N 1
ATOM 694 C CA . MET A 1 86 ? -9.295 1.395 19.885 1.00 65.75 86 MET A CA 1
ATOM 695 C C . MET A 1 86 ? -8.850 1.305 21.340 1.00 65.75 86 MET A C 1
ATOM 697 O O . MET A 1 86 ? -9.739 1.148 22.199 1.00 65.75 86 MET A O 1
#

Secondary structure (DSSP, 8-state):
--------------PPP--HHHHHHHHHHHHHTTTTTSPTT-HHHHHHHHHHHHHHHT-SSS-----HHHHHHHHHHHHHHHHHH-

pLDDT: mean 85.57, std 18.0, range [37.5, 97.62]

Foldseek 3Di:
DDDDDDPDDPPPCPADDDDPVNVVLLVVLCVVLVLVVDDPPDVSNVVSLQVSQVVQCPDPPPHDDDGSVRSVVVVVVVVVVVVVVD

Sequence (86 aa):
MAAADTSAKRIAQTNMEWTEQHDNFLSQEILVLESFKAKKGSIARGQIWDKIANNLNSLQHPQFRVTKRSVRVRYTLLSDKFRAKM

Organism: NCBI:txid46732